Protein AF-A0AAW9F919-F1 (afdb_monomer_lite)

Organism: Aeromonas caviae (NCBI:txid648)

Sequence (153 aa):
GFQWVITTRNKELTTMLSLVLVQIREALAQVPYIIKIHNQDDYERALELMDELVDDYDTNKQLIELLATSIERWEDGVDEFADFNRALGGVEPGIAVLKTLMIQHRLGVADLPELGSKSNVSKLLNTAEGKKLTRQHIEALSKRFGVSPALFF

Radius of gyration: 25.18 Å; chains: 1; bounding box: 71×29×55 Å

Foldseek 3Di:
DPVVVVVVVVVVVVVVVVVVVVVVVVVCVVLVLLQADDDDVNLVVLVVVLVVLVVPCVVNVVSNVSSVVRNVVVLCPDPVNVVVVVVVVQDQQLLVVVVVVCVVVVHDLCRQCQQPDSVSSVCLNPPSDDDAQDPSSLVVVCVVVVHDSVSRD

Structure (mmCIF, N/CA/C/O backbone):
data_AF-A0AAW9F919-F1
#
_entry.id   AF-A0AAW9F919-F1
#
loop_
_atom_site.group_PDB
_atom_site.id
_atom_site.type_symbol
_atom_site.label_atom_id
_atom_site.label_alt_id
_atom_site.label_comp_id
_atom_site.label_asym_id
_atom_site.label_entity_id
_atom_site.label_seq_id
_atom_site.pdbx_PDB_ins_code
_atom_site.Cartn_x
_atom_site.Cartn_y
_atom_site.Cartn_z
_atom_site.occupancy
_atom_site.B_iso_or_equiv
_atom_site.auth_seq_id
_atom_site.auth_comp_id
_atom_site.auth_asym_id
_atom_site.auth_atom_id
_atom_site.pdbx_PDB_model_num
ATOM 1 N N . GLY A 1 1 ? -50.149 12.389 22.058 1.00 58.81 1 GLY A N 1
ATOM 2 C CA . GLY A 1 1 ? -49.717 11.226 21.261 1.00 58.81 1 GLY A CA 1
ATOM 3 C C . GLY A 1 1 ? -48.373 11.472 20.604 1.00 58.81 1 GLY A C 1
ATOM 4 O O . GLY A 1 1 ? -47.372 10.986 21.105 1.00 58.81 1 GLY A O 1
ATOM 5 N N . PHE A 1 2 ? -48.334 12.274 19.538 1.00 60.00 2 PHE A N 1
ATOM 6 C CA . PHE A 1 2 ? -47.150 12.441 18.679 1.00 60.00 2 PHE A CA 1
ATOM 7 C C . PHE A 1 2 ? -45.912 13.065 19.350 1.00 60.00 2 PHE A C 1
ATOM 9 O O . PHE A 1 2 ? -44.820 12.528 19.195 1.00 60.00 2 PHE A O 1
ATOM 16 N N . GLN A 1 3 ? -46.067 14.126 20.153 1.00 58.84 3 GLN A N 1
ATOM 17 C CA . GLN A 1 3 ? -44.930 14.783 20.822 1.00 58.84 3 GLN A CA 1
ATOM 18 C C . GLN A 1 3 ? -44.177 13.837 21.776 1.00 58.84 3 GLN A C 1
ATOM 20 O O . GLN A 1 3 ? -42.957 13.871 21.841 1.00 58.84 3 GLN A O 1
ATOM 25 N N . TRP A 1 4 ? -44.890 12.960 22.489 1.00 59.34 4 TRP A N 1
ATOM 26 C CA . TRP A 1 4 ? -44.294 12.052 23.477 1.00 59.34 4 TRP A CA 1
ATOM 27 C C . TRP A 1 4 ? -43.494 10.921 22.811 1.00 59.34 4 TRP A C 1
ATOM 29 O O . TRP A 1 4 ? -42.405 10.590 23.262 1.00 59.34 4 TRP A O 1
ATOM 39 N N . VAL A 1 5 ? -43.983 10.391 21.683 1.00 66.81 5 VAL A N 1
ATOM 40 C CA . VAL A 1 5 ? -43.289 9.352 20.898 1.00 66.81 5 VAL A CA 1
ATOM 41 C C . VAL A 1 5 ? -41.976 9.873 20.306 1.00 66.81 5 VAL A C 1
ATOM 43 O O . VAL A 1 5 ? -40.980 9.151 20.310 1.00 66.81 5 VAL A O 1
ATOM 46 N N . ILE A 1 6 ? -41.949 11.127 19.839 1.00 66.88 6 ILE A N 1
ATOM 47 C CA . ILE A 1 6 ? -40.727 11.765 19.323 1.00 66.88 6 ILE A CA 1
ATOM 48 C C . ILE A 1 6 ? -39.712 11.950 20.455 1.00 66.88 6 ILE A C 1
ATOM 50 O O . ILE A 1 6 ? -38.558 11.564 20.297 1.00 66.88 6 ILE A O 1
ATOM 54 N N . THR A 1 7 ? -40.133 12.468 21.613 1.00 66.25 7 THR A N 1
ATOM 55 C CA . THR A 1 7 ? -39.232 12.689 22.755 1.00 66.25 7 THR A CA 1
ATOM 56 C C . THR A 1 7 ? -38.635 11.382 23.287 1.00 66.25 7 THR A C 1
ATOM 58 O O . THR A 1 7 ? -37.440 11.334 23.572 1.00 66.25 7 THR A O 1
ATOM 61 N N . THR A 1 8 ? -39.427 10.308 23.376 1.00 67.69 8 THR A N 1
ATOM 62 C CA . THR A 1 8 ? -38.950 8.995 23.842 1.00 67.69 8 THR A CA 1
ATOM 63 C C . THR A 1 8 ? -37.982 8.354 22.849 1.00 67.69 8 THR A C 1
ATOM 65 O O . THR A 1 8 ? -36.893 7.958 23.257 1.00 67.69 8 THR A O 1
ATOM 68 N N . ARG A 1 9 ? -38.295 8.351 21.542 1.00 67.00 9 ARG A N 1
ATOM 69 C CA . ARG A 1 9 ? -37.356 7.863 20.511 1.00 67.00 9 ARG A CA 1
ATOM 70 C C . ARG A 1 9 ? -36.050 8.650 20.501 1.00 67.00 9 ARG A C 1
ATOM 72 O O . ARG A 1 9 ? -34.986 8.064 20.364 1.00 67.00 9 ARG A O 1
ATOM 79 N N . ASN A 1 10 ? -36.114 9.971 20.670 1.00 70.56 10 ASN A N 1
ATOM 80 C CA . ASN A 1 10 ? -34.916 10.808 20.674 1.00 70.56 10 ASN A CA 1
ATOM 81 C C . ASN A 1 10 ? -34.034 10.533 21.905 1.00 70.56 10 ASN A C 1
ATOM 83 O O . ASN A 1 10 ? -32.808 10.506 21.806 1.00 70.56 10 ASN A O 1
ATOM 87 N N . LYS A 1 11 ? -34.652 10.260 23.061 1.00 73.00 11 LYS A N 1
ATOM 88 C CA . LYS A 1 11 ? -33.942 9.839 24.272 1.00 73.00 11 LYS A CA 1
ATOM 89 C C . LYS A 1 11 ? -33.289 8.462 24.100 1.00 73.00 11 LYS A C 1
ATOM 91 O O . LYS A 1 11 ? -32.116 8.325 24.424 1.00 73.00 11 LYS A O 1
ATOM 96 N N . GLU A 1 12 ? -34.001 7.485 23.536 1.00 77.00 12 GLU A N 1
ATOM 97 C CA . GLU A 1 12 ? -33.462 6.143 23.256 1.00 77.00 12 GLU A CA 1
ATOM 98 C C . GLU A 1 12 ? -32.294 6.179 22.263 1.00 77.00 12 GLU A C 1
ATOM 100 O O . GLU A 1 12 ? -31.257 5.571 22.522 1.00 77.00 12 GLU A O 1
ATOM 105 N N . LEU A 1 13 ? -32.412 6.951 21.177 1.00 75.38 13 LEU A N 1
ATOM 106 C CA . LEU A 1 13 ? -31.327 7.158 20.210 1.00 75.38 13 LEU A CA 1
ATOM 107 C C . LEU A 1 13 ? -30.095 7.800 20.861 1.00 75.38 13 LEU A C 1
ATOM 109 O O . LEU A 1 13 ? -28.972 7.375 20.606 1.00 75.38 13 LEU A O 1
ATOM 113 N N . THR A 1 14 ? -30.299 8.786 21.739 1.00 78.94 14 THR A N 1
ATOM 114 C CA . THR A 1 14 ? -29.203 9.454 22.460 1.00 78.94 14 THR A CA 1
ATOM 115 C C . THR A 1 14 ? -28.506 8.493 23.428 1.00 78.94 14 THR A C 1
ATOM 117 O O . THR A 1 14 ? -27.278 8.472 23.505 1.00 78.94 14 THR A O 1
ATOM 120 N N . THR A 1 15 ? -29.267 7.657 24.142 1.00 85.62 15 THR A N 1
ATOM 121 C CA . THR A 1 15 ? -28.714 6.633 25.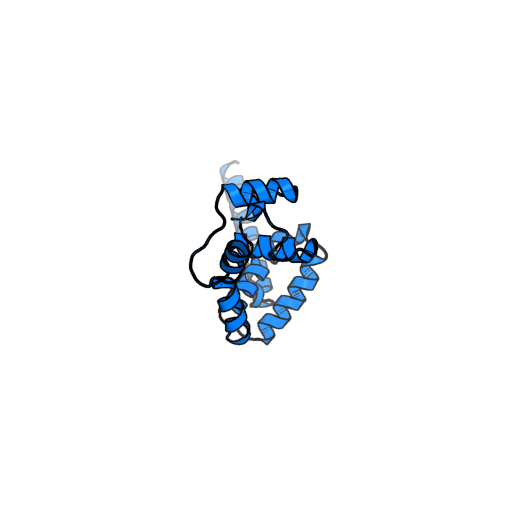039 1.00 85.62 15 THR A CA 1
ATOM 122 C C . THR A 1 15 ? -27.949 5.559 24.264 1.00 85.62 15 THR A C 1
ATOM 124 O O . THR A 1 15 ? -26.821 5.241 24.635 1.00 85.62 15 THR A O 1
ATOM 127 N N . MET A 1 16 ? -28.498 5.061 23.153 1.00 87.75 16 MET A N 1
ATOM 128 C CA . MET A 1 16 ? -27.815 4.104 22.277 1.00 87.75 16 MET A CA 1
ATOM 129 C C . MET A 1 16 ? -26.506 4.668 21.721 1.00 87.75 16 MET A C 1
ATOM 131 O O . MET A 1 16 ? -25.469 4.018 21.820 1.00 87.75 16 MET A O 1
ATOM 135 N N . LEU A 1 17 ? -26.526 5.900 21.203 1.00 89.00 17 LEU A N 1
ATOM 136 C CA . LEU A 1 17 ? -25.324 6.562 20.698 1.00 89.00 17 LEU A CA 1
ATOM 137 C C . LEU A 1 17 ? -24.265 6.714 21.800 1.00 89.00 17 LEU A C 1
ATOM 139 O O . LEU A 1 17 ? -23.089 6.456 21.559 1.00 89.00 17 LEU A O 1
ATOM 143 N N . SER A 1 18 ? -24.676 7.079 23.019 1.00 91.81 18 SER A N 1
ATOM 144 C CA . SER A 1 18 ? -23.750 7.203 24.149 1.00 91.81 18 SER A CA 1
ATOM 145 C C . SER A 1 18 ? -23.074 5.877 24.503 1.00 91.81 18 SER A C 1
ATOM 147 O O . SER A 1 18 ? -21.875 5.865 24.770 1.00 91.81 18 SER A O 1
ATOM 149 N N . LEU A 1 19 ? -23.808 4.762 24.440 1.00 92.94 19 LEU A N 1
ATOM 150 C CA . LEU A 1 19 ? -23.265 3.436 24.722 1.00 92.94 19 LEU A CA 1
ATOM 151 C C . LEU A 1 19 ? -22.241 3.020 23.661 1.00 92.94 19 LEU A C 1
ATOM 153 O O . LEU A 1 19 ? -21.144 2.591 24.007 1.00 92.94 19 LEU A O 1
ATOM 157 N N . VAL A 1 20 ? -22.570 3.210 22.381 1.00 93.31 20 VAL A N 1
ATOM 158 C CA . VAL A 1 20 ? -21.664 2.891 21.268 1.00 93.31 20 VAL A CA 1
ATOM 159 C C . VAL A 1 20 ? -20.380 3.720 21.351 1.00 93.31 20 VAL A C 1
ATOM 161 O O . VAL A 1 20 ? -19.290 3.182 21.181 1.00 93.31 20 VAL A O 1
ATOM 164 N N . LEU A 1 21 ? -20.474 5.013 21.678 1.00 92.75 21 LEU A N 1
ATOM 165 C CA . LEU A 1 21 ? -19.292 5.864 21.856 1.00 92.75 21 LEU A CA 1
ATOM 166 C C . LEU A 1 21 ? -18.384 5.380 22.993 1.00 92.75 21 LEU A C 1
ATOM 168 O O . LEU A 1 21 ? -17.161 5.452 22.870 1.00 92.75 21 LEU A O 1
ATOM 172 N N . VAL A 1 22 ? -18.963 4.885 24.092 1.00 94.06 22 VAL A N 1
ATOM 173 C CA . VAL A 1 22 ? -18.191 4.291 25.193 1.00 94.06 22 VAL A CA 1
ATOM 174 C C . VAL A 1 22 ? -17.484 3.023 24.720 1.00 94.06 22 VAL A C 1
ATOM 176 O O . VAL A 1 22 ? -16.279 2.915 24.920 1.00 94.06 22 VAL A O 1
ATOM 179 N N . GLN A 1 23 ? -18.193 2.126 24.029 1.00 94.06 23 GLN A N 1
ATOM 180 C CA . GLN A 1 23 ? -17.625 0.880 23.505 1.00 94.06 23 GLN A CA 1
ATOM 181 C C . GLN A 1 23 ? -16.479 1.136 22.525 1.00 94.06 23 GLN A C 1
ATOM 183 O O . GLN A 1 23 ? -15.414 0.545 22.665 1.00 94.06 23 GLN A O 1
ATOM 188 N N . ILE A 1 24 ? -16.661 2.058 21.574 1.00 92.00 24 ILE A N 1
ATOM 189 C CA . ILE A 1 24 ? -15.610 2.432 20.619 1.00 92.00 24 ILE A CA 1
ATOM 190 C C . ILE A 1 24 ? -14.396 2.990 21.363 1.00 92.00 24 ILE A C 1
ATOM 192 O O . ILE A 1 24 ? -13.271 2.580 21.096 1.00 92.00 24 ILE A O 1
ATOM 196 N N . ARG A 1 25 ? -14.601 3.901 22.321 1.00 92.62 25 ARG A N 1
ATOM 197 C CA . ARG A 1 25 ? -13.498 4.492 23.089 1.00 92.62 25 ARG A CA 1
ATOM 198 C C . ARG A 1 25 ? -12.734 3.444 23.897 1.00 92.62 25 ARG A C 1
ATOM 200 O O . ARG A 1 25 ? -11.511 3.497 23.934 1.00 92.62 25 ARG A O 1
ATOM 207 N N . GLU A 1 26 ? -13.436 2.525 24.552 1.00 94.62 26 GLU A N 1
ATOM 208 C CA . GLU A 1 26 ? -12.818 1.457 25.344 1.00 94.62 26 GLU A CA 1
ATOM 209 C C . GLU A 1 26 ? -12.092 0.435 24.467 1.00 94.62 26 GLU A C 1
ATOM 211 O O . GLU A 1 26 ? -11.006 -0.007 24.832 1.00 94.62 26 GLU A O 1
ATOM 216 N N . ALA A 1 27 ? -12.639 0.104 23.295 1.00 91.62 27 ALA A N 1
ATOM 217 C CA . ALA A 1 27 ? -11.967 -0.747 22.319 1.00 91.62 27 ALA A CA 1
ATOM 218 C C . ALA A 1 27 ? -10.681 -0.082 21.803 1.00 91.62 27 ALA A C 1
ATOM 220 O O . ALA A 1 27 ? -9.606 -0.668 21.884 1.00 91.62 27 ALA A O 1
ATOM 221 N N . LEU A 1 28 ? -10.756 1.179 21.366 1.00 90.38 28 LEU A N 1
ATOM 222 C CA . LEU A 1 28 ? -9.590 1.925 20.878 1.00 90.38 28 LEU A CA 1
ATOM 223 C C . LEU A 1 28 ? -8.520 2.133 21.957 1.00 90.38 28 LEU A C 1
ATOM 225 O O . LEU A 1 28 ? -7.336 2.175 21.640 1.00 90.38 28 LEU A O 1
ATOM 229 N N . ALA A 1 29 ? -8.910 2.240 23.229 1.00 91.62 29 ALA A N 1
ATOM 230 C CA . ALA A 1 29 ? -7.959 2.328 24.334 1.00 91.62 29 ALA A CA 1
ATOM 231 C C . ALA A 1 29 ? -7.160 1.028 24.545 1.00 91.62 29 ALA A C 1
ATOM 233 O O . ALA A 1 29 ? -6.048 1.090 25.066 1.00 91.62 29 ALA A O 1
ATOM 234 N N . GLN A 1 30 ? -7.702 -0.127 24.146 1.00 92.31 30 GLN A N 1
ATOM 235 C CA . GLN A 1 30 ? -7.008 -1.418 24.227 1.00 92.31 30 GLN A CA 1
ATOM 236 C C . GLN A 1 30 ? -6.047 -1.646 23.055 1.00 92.31 30 GLN A C 1
ATOM 238 O O . GLN A 1 30 ? -5.029 -2.312 23.224 1.00 92.31 30 GLN A O 1
ATOM 243 N N . VAL A 1 31 ? -6.334 -1.054 21.893 1.00 93.00 31 VAL A N 1
ATOM 244 C CA . VAL A 1 31 ? -5.511 -1.159 20.676 1.00 93.00 31 VAL A CA 1
ATOM 245 C C . VAL A 1 31 ? -5.116 0.223 20.135 1.00 93.00 31 VAL A C 1
ATOM 247 O O . VAL A 1 31 ? -5.453 0.574 19.007 1.00 93.00 31 VAL A O 1
ATOM 250 N N . PRO A 1 32 ? -4.391 1.053 20.911 1.00 92.56 32 PRO A N 1
ATOM 251 C CA . PRO A 1 32 ? -4.113 2.443 20.528 1.00 92.56 32 PRO A CA 1
ATOM 252 C C . PRO A 1 32 ? -3.317 2.568 19.215 1.00 92.56 32 PRO A C 1
ATOM 254 O O . PRO A 1 32 ? -3.452 3.565 18.500 1.00 92.56 32 PRO A O 1
ATOM 257 N N . TYR A 1 33 ? -2.541 1.536 18.869 1.00 94.56 33 TYR A N 1
ATOM 258 C CA . TYR A 1 33 ? -1.741 1.450 17.647 1.00 94.56 33 TYR A CA 1
ATOM 259 C C . TYR A 1 33 ? -2.579 1.397 16.360 1.00 94.56 33 TYR A C 1
ATOM 261 O O . TYR A 1 33 ? -2.073 1.780 15.309 1.00 94.56 33 TYR A O 1
ATOM 269 N N . ILE A 1 34 ? -3.875 1.053 16.431 1.00 93.38 34 ILE A N 1
ATOM 270 C CA . ILE A 1 34 ? -4.774 1.121 15.266 1.00 93.38 34 ILE A CA 1
ATOM 271 C C . ILE A 1 34 ? -4.955 2.559 14.759 1.00 93.38 34 ILE A C 1
ATOM 273 O O . ILE A 1 34 ? -5.188 2.779 13.575 1.00 93.38 34 ILE A O 1
ATOM 277 N N . ILE A 1 35 ? -4.825 3.548 15.652 1.00 91.38 35 ILE A N 1
ATOM 278 C CA . ILE A 1 35 ? -4.941 4.975 15.324 1.00 91.38 35 ILE A CA 1
ATOM 279 C C . ILE A 1 35 ? -3.572 5.589 15.047 1.00 91.38 35 ILE A C 1
ATOM 281 O O . ILE A 1 35 ? -3.446 6.483 14.203 1.00 91.38 35 ILE A O 1
ATOM 285 N N . LYS A 1 36 ? -2.561 5.189 15.826 1.00 94.88 36 LYS A N 1
ATOM 286 C CA . LYS A 1 36 ? -1.206 5.714 15.698 1.00 94.88 36 LYS A CA 1
ATOM 287 C C . LYS A 1 36 ? -0.179 4.809 16.366 1.00 94.88 36 LYS A C 1
ATOM 289 O O . LYS A 1 36 ? -0.253 4.560 17.567 1.00 94.88 36 LYS A O 1
ATOM 294 N N . ILE A 1 37 ? 0.838 4.449 15.599 1.00 97.69 37 ILE A N 1
ATOM 295 C CA . ILE A 1 37 ? 2.028 3.731 16.052 1.00 97.69 37 ILE A CA 1
ATOM 296 C C . ILE A 1 37 ? 3.055 4.750 16.568 1.00 97.69 37 ILE A C 1
ATOM 298 O O . ILE A 1 37 ? 3.306 5.767 15.913 1.00 97.69 37 ILE A O 1
ATOM 302 N N . HIS A 1 38 ? 3.608 4.526 17.764 1.00 94.38 38 HIS A N 1
ATOM 303 C CA . HIS A 1 38 ? 4.571 5.445 18.392 1.00 94.38 38 HIS A CA 1
ATOM 304 C C . HIS A 1 38 ? 5.976 4.860 18.550 1.00 94.38 38 HIS A C 1
ATOM 306 O O . HIS A 1 38 ? 6.917 5.610 18.810 1.00 94.38 38 HIS A O 1
ATOM 312 N N . ASN A 1 39 ? 6.108 3.540 18.474 1.00 95.31 39 ASN A N 1
ATOM 313 C CA . ASN A 1 39 ? 7.342 2.809 18.725 1.00 95.31 39 ASN A CA 1
ATOM 314 C C . ASN A 1 39 ? 7.301 1.446 18.015 1.00 95.31 39 ASN A C 1
ATOM 316 O O . ASN A 1 39 ? 6.283 1.069 17.436 1.00 95.31 39 ASN A O 1
ATOM 320 N N . GLN A 1 40 ? 8.411 0.713 18.098 1.00 96.12 40 GLN A N 1
ATOM 321 C CA . GLN A 1 40 ? 8.551 -0.597 17.470 1.00 96.12 40 GLN A CA 1
ATOM 322 C C . GLN A 1 40 ? 7.562 -1.638 18.020 1.00 96.12 40 GLN A C 1
ATOM 324 O O . GLN A 1 40 ? 6.952 -2.359 17.242 1.00 96.12 40 GLN A O 1
ATOM 329 N N . ASP A 1 41 ? 7.323 -1.671 19.332 1.00 97.00 41 ASP A N 1
ATOM 330 C CA . ASP A 1 41 ? 6.387 -2.629 19.940 1.00 97.00 41 ASP A CA 1
ATOM 331 C C . ASP A 1 41 ? 4.930 -2.382 19.499 1.00 97.00 41 ASP A C 1
ATOM 333 O O . ASP A 1 41 ? 4.119 -3.305 19.438 1.00 97.00 41 ASP A O 1
ATOM 337 N N . ASP A 1 42 ? 4.545 -1.124 19.254 1.00 97.56 42 ASP A N 1
ATOM 338 C CA . ASP A 1 42 ? 3.253 -0.778 18.645 1.00 97.56 42 ASP A CA 1
ATOM 339 C C . ASP A 1 42 ? 3.183 -1.280 17.196 1.00 97.56 42 ASP A C 1
ATOM 341 O O . ASP A 1 42 ? 2.133 -1.753 16.768 1.00 97.56 42 ASP A O 1
ATOM 345 N N . TYR A 1 43 ? 4.285 -1.164 16.451 1.00 97.56 43 TYR A N 1
ATOM 346 C CA . TYR A 1 43 ? 4.379 -1.588 15.056 1.00 97.56 43 TYR A CA 1
ATOM 347 C C . TYR A 1 43 ? 4.270 -3.110 14.918 1.00 97.56 43 TYR A C 1
ATOM 349 O O . TYR A 1 43 ? 3.465 -3.590 14.129 1.00 97.56 43 TYR A O 1
ATOM 357 N N . GLU A 1 44 ? 4.983 -3.873 15.746 1.00 97.69 44 GLU A N 1
ATOM 358 C CA . GLU A 1 44 ? 4.895 -5.339 15.761 1.00 97.69 44 GLU A CA 1
ATOM 359 C C . GLU A 1 44 ? 3.475 -5.816 16.093 1.00 97.69 44 GLU A C 1
ATOM 361 O O . GLU A 1 44 ? 2.909 -6.628 15.364 1.00 97.69 44 GLU A O 1
ATOM 366 N N . ARG A 1 45 ? 2.836 -5.226 17.113 1.00 97.75 45 ARG A N 1
ATOM 367 C CA . ARG A 1 45 ? 1.430 -5.519 17.444 1.00 97.75 45 ARG A CA 1
ATOM 368 C C . ARG A 1 45 ? 0.458 -5.125 16.331 1.00 97.75 45 ARG A C 1
ATOM 370 O O . ARG A 1 45 ? -0.568 -5.776 16.155 1.00 97.75 45 ARG A O 1
ATOM 377 N N . ALA A 1 46 ? 0.750 -4.059 15.586 1.00 97.62 46 ALA A N 1
ATOM 378 C CA . ALA A 1 46 ? -0.042 -3.675 14.424 1.00 97.62 46 ALA A CA 1
ATOM 379 C C . ALA A 1 46 ? 0.063 -4.715 13.296 1.00 97.62 46 ALA A C 1
ATOM 381 O O . ALA A 1 46 ? -0.948 -5.007 12.663 1.00 97.62 46 ALA A O 1
ATOM 382 N N . LEU A 1 47 ? 1.241 -5.301 13.069 1.00 97.62 47 LEU A N 1
ATOM 383 C CA . LEU A 1 47 ? 1.417 -6.381 12.094 1.00 97.62 47 LEU A CA 1
ATOM 384 C C . LEU A 1 47 ? 0.692 -7.662 12.527 1.00 97.62 47 LEU A C 1
ATOM 386 O O . LEU A 1 47 ? -0.032 -8.240 11.723 1.00 97.62 47 LEU A O 1
ATOM 390 N N . GLU A 1 48 ? 0.803 -8.051 13.799 1.00 97.44 48 GLU A N 1
ATOM 391 C CA . GLU A 1 48 ? 0.068 -9.201 14.351 1.00 97.44 48 GLU A CA 1
ATOM 392 C C . GLU A 1 48 ? -1.450 -9.032 14.191 1.00 97.44 48 GLU A C 1
ATOM 394 O O . GLU A 1 48 ? -2.140 -9.940 13.729 1.00 97.44 48 GLU A O 1
ATOM 399 N N . LEU A 1 49 ? -1.978 -7.843 14.502 1.00 96.50 49 LEU A N 1
ATOM 400 C CA . LEU A 1 49 ? -3.399 -7.555 14.312 1.00 96.50 49 LEU A CA 1
ATOM 401 C C . LEU A 1 49 ? -3.792 -7.563 12.829 1.00 96.50 49 LEU A C 1
ATOM 403 O O . LEU A 1 49 ? -4.890 -8.001 12.495 1.00 96.50 49 LEU A O 1
ATOM 407 N N . MET A 1 50 ? -2.934 -7.075 11.930 1.00 97.38 50 MET A N 1
ATOM 408 C CA . MET A 1 50 ? -3.203 -7.127 10.492 1.00 97.38 50 MET A CA 1
ATOM 409 C C . MET A 1 50 ? -3.371 -8.575 10.022 1.00 97.38 50 MET A C 1
ATOM 411 O O . MET A 1 50 ? -4.342 -8.857 9.320 1.00 97.38 50 MET A O 1
ATOM 415 N N . ASP A 1 51 ? -2.483 -9.474 10.453 1.00 96.94 51 ASP A N 1
ATOM 416 C CA . ASP A 1 51 ? -2.550 -10.905 10.138 1.00 96.94 51 ASP A CA 1
ATOM 417 C C . ASP A 1 51 ? -3.865 -11.539 10.628 1.00 96.94 51 ASP A C 1
ATOM 419 O O . ASP A 1 51 ? -4.490 -12.301 9.894 1.00 96.94 51 ASP A O 1
ATOM 423 N N . GLU A 1 52 ? -4.352 -11.171 11.817 1.00 95.88 52 GLU A N 1
ATOM 424 C CA . GLU A 1 52 ? -5.660 -11.635 12.306 1.00 95.88 52 GLU A CA 1
ATOM 425 C C . GLU A 1 52 ? -6.838 -11.062 11.499 1.00 95.88 52 GLU A C 1
ATOM 427 O O . GLU A 1 52 ? -7.828 -11.749 11.241 1.00 95.88 52 GLU A O 1
ATOM 432 N N . LEU A 1 53 ? -6.773 -9.787 11.101 1.00 95.56 53 LEU A N 1
ATOM 433 C CA . LEU A 1 53 ? -7.879 -9.132 10.401 1.00 95.56 53 LEU A CA 1
ATOM 434 C C . LEU A 1 53 ? -8.070 -9.675 8.981 1.00 95.56 53 LEU A C 1
ATOM 436 O O . LEU A 1 53 ? -9.213 -9.762 8.520 1.00 95.56 53 LEU A O 1
ATOM 440 N N . VAL A 1 54 ? -6.984 -10.026 8.285 1.00 95.06 54 VAL A N 1
ATOM 441 C CA . VAL A 1 54 ? -7.052 -10.511 6.896 1.00 95.06 54 VAL A CA 1
ATOM 442 C C . VAL A 1 54 ? -7.693 -11.893 6.765 1.00 95.06 54 VAL A C 1
ATOM 444 O O . VAL A 1 54 ? -8.205 -12.197 5.685 1.00 95.06 54 VAL A O 1
ATOM 447 N N . ASP A 1 55 ? -7.752 -12.684 7.844 1.00 96.50 55 ASP A N 1
ATOM 448 C CA . ASP A 1 55 ? -8.452 -13.978 7.868 1.00 96.50 55 ASP A CA 1
ATOM 449 C C . ASP A 1 55 ? -9.949 -13.839 7.522 1.00 96.50 55 ASP A C 1
ATOM 451 O O . ASP A 1 55 ? -10.524 -14.720 6.879 1.00 96.50 55 ASP A O 1
ATOM 455 N N . ASP A 1 56 ? -10.572 -12.711 7.886 1.00 95.69 56 ASP A N 1
ATOM 456 C CA . ASP A 1 56 ? -11.923 -12.321 7.457 1.00 95.69 56 ASP A CA 1
ATOM 457 C C . ASP A 1 56 ? -11.911 -10.923 6.819 1.00 95.69 56 ASP A C 1
ATOM 459 O O . ASP A 1 56 ? -12.461 -9.943 7.334 1.00 95.69 56 ASP A O 1
ATOM 463 N N . TYR A 1 57 ? -11.233 -10.836 5.672 1.00 91.38 57 TYR A N 1
ATOM 464 C CA . TYR A 1 57 ? -11.005 -9.592 4.937 1.00 91.38 57 TYR A CA 1
ATOM 465 C C . TYR A 1 57 ? -12.283 -8.774 4.680 1.00 91.38 57 TYR A C 1
ATOM 467 O O . TYR A 1 57 ? -12.294 -7.559 4.896 1.00 91.38 57 TYR A O 1
ATOM 475 N N . ASP A 1 58 ? -13.362 -9.416 4.221 1.00 94.62 58 ASP A N 1
ATOM 476 C CA . ASP A 1 58 ? -14.591 -8.714 3.830 1.00 94.62 58 ASP A CA 1
ATOM 477 C C . ASP A 1 58 ? -15.288 -8.073 5.038 1.00 94.62 58 ASP A C 1
ATOM 479 O O . ASP A 1 58 ? -15.754 -6.932 4.949 1.00 94.62 58 ASP A O 1
ATOM 483 N N . THR A 1 59 ? -15.316 -8.766 6.180 1.00 96.88 59 THR A N 1
ATOM 484 C CA . THR A 1 59 ? -15.874 -8.232 7.431 1.00 96.88 59 THR A CA 1
ATOM 485 C C . THR A 1 59 ? -14.991 -7.126 8.010 1.00 96.88 59 THR A C 1
ATOM 487 O O . THR A 1 59 ? -15.500 -6.120 8.512 1.00 96.88 59 THR A O 1
ATOM 490 N N . ASN A 1 60 ? -13.669 -7.277 7.911 1.00 95.88 60 ASN A N 1
ATOM 491 C CA . ASN A 1 60 ? -12.700 -6.424 8.599 1.00 95.88 60 ASN A CA 1
ATOM 492 C C . ASN A 1 60 ? -12.162 -5.261 7.762 1.00 95.88 60 ASN A C 1
ATOM 494 O O . ASN A 1 60 ? -11.353 -4.475 8.258 1.00 95.88 60 ASN A O 1
ATOM 498 N N . LYS A 1 61 ? -12.627 -5.100 6.521 1.00 95.50 61 LYS A N 1
ATOM 499 C CA . LYS A 1 61 ? -12.092 -4.139 5.547 1.00 95.50 61 LYS A CA 1
ATOM 500 C C . LYS A 1 61 ? -11.825 -2.736 6.107 1.00 95.50 61 LYS A C 1
ATOM 502 O O . LYS A 1 61 ? -10.765 -2.174 5.863 1.00 95.50 61 LYS A O 1
ATOM 507 N N . GLN A 1 62 ? -12.757 -2.174 6.879 1.00 94.62 62 GLN A N 1
ATOM 508 C CA . GLN A 1 62 ? -12.599 -0.825 7.445 1.00 94.62 62 GLN A CA 1
ATOM 509 C C . GLN A 1 62 ? -11.476 -0.741 8.489 1.00 94.62 62 GLN A C 1
ATOM 511 O O . GLN A 1 62 ? -10.774 0.266 8.559 1.00 94.62 62 GLN A O 1
ATOM 516 N N . LEU A 1 63 ? -11.303 -1.786 9.302 1.00 94.56 63 LEU A N 1
ATOM 517 C CA . LEU A 1 63 ? -10.222 -1.859 10.286 1.00 94.56 63 LEU A CA 1
ATOM 518 C C . LEU A 1 63 ? -8.878 -2.098 9.599 1.00 94.56 63 LEU A C 1
ATOM 520 O O . LEU A 1 63 ? -7.896 -1.472 9.983 1.00 94.56 63 LEU A O 1
ATOM 524 N N . ILE A 1 64 ? -8.859 -2.927 8.551 1.00 96.31 64 ILE A N 1
ATOM 525 C CA . ILE A 1 64 ? -7.681 -3.157 7.705 1.00 96.31 64 ILE A CA 1
ATOM 526 C C . ILE A 1 64 ? -7.216 -1.840 7.078 1.00 96.31 64 ILE A C 1
ATOM 528 O O . ILE A 1 64 ? -6.050 -1.487 7.204 1.00 96.31 64 ILE A O 1
ATOM 532 N N . GLU A 1 65 ? -8.118 -1.077 6.454 1.00 95.88 65 GLU A N 1
ATOM 533 C CA . GLU A 1 65 ? -7.788 0.223 5.848 1.00 95.88 65 GLU A CA 1
ATOM 534 C C . GLU A 1 65 ? -7.228 1.213 6.884 1.00 95.88 65 GLU A C 1
ATOM 536 O O . GLU A 1 65 ? -6.236 1.906 6.629 1.00 95.88 65 GLU A O 1
ATOM 541 N N . LEU A 1 66 ? -7.833 1.258 8.075 1.00 95.19 66 LEU A N 1
ATOM 542 C CA . LEU A 1 66 ? -7.386 2.120 9.168 1.00 95.19 66 LEU A CA 1
ATOM 543 C C . LEU A 1 66 ? -5.992 1.724 9.678 1.00 95.19 66 LEU A C 1
ATOM 545 O O . LEU A 1 66 ? -5.122 2.583 9.823 1.00 95.19 66 LEU A O 1
ATOM 549 N N . LEU A 1 67 ? -5.774 0.434 9.928 1.00 96.88 67 LEU A N 1
ATOM 550 C CA . LEU A 1 67 ? -4.511 -0.092 10.437 1.00 96.88 67 LEU A CA 1
ATOM 551 C C . LEU A 1 67 ? -3.389 0.040 9.400 1.00 96.88 67 LEU A C 1
ATOM 553 O O . LEU A 1 67 ? -2.295 0.473 9.752 1.00 96.88 67 LEU A O 1
ATOM 557 N N . ALA A 1 68 ? -3.680 -0.229 8.124 1.00 96.75 68 ALA A N 1
ATOM 558 C CA . ALA A 1 68 ? -2.742 -0.040 7.018 1.00 96.75 68 ALA A CA 1
ATOM 559 C C . ALA A 1 68 ? -2.268 1.416 6.928 1.00 96.75 68 ALA A C 1
ATOM 561 O O . ALA A 1 68 ? -1.073 1.665 6.818 1.00 96.75 68 ALA A O 1
ATOM 562 N N . THR A 1 69 ? -3.182 2.381 7.082 1.00 96.69 69 THR A N 1
ATOM 563 C CA . THR A 1 69 ? -2.832 3.813 7.110 1.00 96.69 69 THR A CA 1
ATOM 564 C C . THR A 1 69 ? -1.901 4.156 8.282 1.00 96.69 69 THR A C 1
ATOM 566 O O . THR A 1 69 ? -1.020 5.011 8.165 1.00 96.69 69 THR A O 1
ATOM 569 N N . SER A 1 70 ? -2.108 3.528 9.442 1.00 96.56 70 SER A N 1
ATOM 570 C CA . SER A 1 70 ? -1.266 3.735 10.626 1.00 96.56 70 SER A CA 1
ATOM 571 C C . SER A 1 70 ? 0.129 3.127 10.455 1.00 96.56 70 SER A C 1
ATOM 573 O O . SER A 1 70 ? 1.103 3.764 10.861 1.00 96.56 70 SER A O 1
ATOM 575 N N . ILE A 1 71 ? 0.217 1.945 9.834 1.00 97.38 71 ILE A N 1
ATOM 576 C CA . ILE A 1 71 ? 1.463 1.252 9.476 1.00 97.38 71 ILE A CA 1
ATOM 577 C C . ILE A 1 71 ? 2.267 2.068 8.461 1.00 97.38 71 ILE A C 1
ATOM 579 O O . ILE A 1 71 ? 3.401 2.434 8.754 1.00 97.38 71 ILE A O 1
ATOM 583 N N . GLU A 1 72 ? 1.654 2.449 7.339 1.00 95.38 72 GLU A N 1
ATOM 584 C CA . GLU A 1 72 ? 2.296 3.244 6.283 1.00 95.38 72 GLU A CA 1
ATOM 585 C C . GLU A 1 72 ? 2.893 4.538 6.851 1.00 95.38 72 GLU A C 1
ATOM 587 O O . GLU A 1 72 ? 4.059 4.853 6.632 1.00 95.38 72 GLU A O 1
ATOM 592 N N . ARG A 1 73 ? 2.134 5.258 7.691 1.00 95.56 73 ARG A N 1
ATOM 593 C CA . ARG A 1 73 ? 2.619 6.492 8.328 1.00 95.56 73 ARG A CA 1
ATOM 594 C C . ARG A 1 73 ? 3.844 6.269 9.219 1.00 95.56 73 ARG A C 1
ATOM 596 O O . ARG A 1 73 ? 4.653 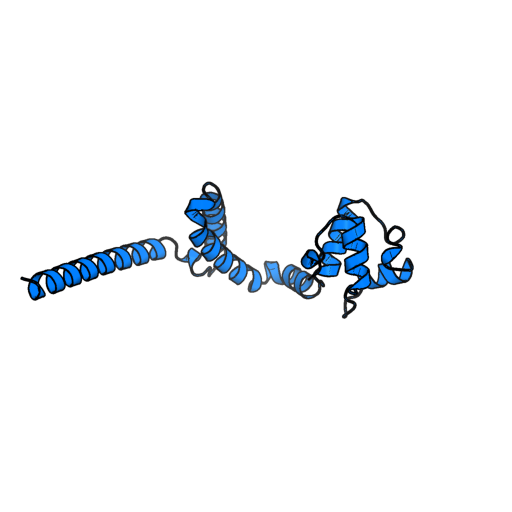7.184 9.368 1.00 95.56 73 ARG A O 1
ATOM 603 N N . TRP A 1 74 ? 3.929 5.121 9.886 1.00 96.38 74 TRP A N 1
ATOM 604 C CA . TRP A 1 74 ? 5.086 4.777 10.706 1.00 96.38 74 TRP A CA 1
ATOM 605 C C . TRP A 1 74 ? 6.296 4.474 9.824 1.00 96.38 74 TRP A C 1
ATOM 607 O O . TRP A 1 74 ? 7.331 5.115 10.004 1.00 96.38 74 TRP A O 1
ATOM 617 N N . GLU A 1 75 ? 6.138 3.583 8.842 1.00 95.44 75 GLU A N 1
ATOM 618 C CA . GLU A 1 75 ? 7.184 3.186 7.887 1.00 95.44 75 GLU A CA 1
ATOM 619 C C . GLU A 1 75 ? 7.725 4.378 7.082 1.00 95.44 75 GLU A C 1
ATOM 621 O O . GLU A 1 75 ? 8.926 4.471 6.838 1.00 95.44 75 GLU A O 1
ATOM 626 N N . ASP A 1 76 ? 6.882 5.354 6.743 1.00 92.88 76 ASP A N 1
ATOM 627 C CA . ASP A 1 76 ? 7.297 6.596 6.083 1.00 92.88 76 ASP A CA 1
ATOM 628 C C . ASP A 1 76 ? 8.255 7.450 6.933 1.00 92.88 76 ASP A C 1
ATOM 630 O O . ASP A 1 76 ? 9.058 8.221 6.396 1.00 92.88 76 ASP A O 1
ATOM 634 N N . GLY A 1 77 ? 8.147 7.359 8.262 1.00 89.69 77 GLY A N 1
ATOM 635 C CA . GLY A 1 77 ? 8.801 8.265 9.206 1.00 89.69 77 GLY A CA 1
ATOM 636 C C . GLY A 1 77 ? 10.040 7.712 9.907 1.00 89.69 77 GLY A C 1
ATOM 637 O O . GLY A 1 77 ? 10.764 8.496 10.525 1.00 89.69 77 GLY A O 1
ATOM 638 N N . VAL A 1 78 ? 10.283 6.401 9.856 1.00 92.88 78 VAL A N 1
ATOM 639 C CA . VAL A 1 78 ? 11.395 5.765 10.577 1.00 92.88 78 VAL A CA 1
ATOM 640 C C . VAL A 1 78 ? 12.633 5.551 9.706 1.00 92.88 78 VAL A C 1
ATOM 642 O O . VAL A 1 78 ? 12.554 5.198 8.530 1.00 92.88 78 VAL A O 1
ATOM 645 N N . ASP A 1 79 ? 13.810 5.722 10.315 1.00 89.44 79 ASP A N 1
ATOM 646 C CA . ASP A 1 79 ? 15.102 5.643 9.620 1.00 89.44 79 ASP A CA 1
ATOM 647 C C . ASP A 1 79 ? 15.362 4.271 8.976 1.00 89.44 79 ASP A C 1
ATOM 649 O O . ASP A 1 79 ? 16.017 4.200 7.937 1.00 89.44 79 ASP A O 1
ATOM 653 N N . GLU A 1 80 ? 14.822 3.192 9.555 1.00 89.75 80 GLU A N 1
ATOM 654 C CA . GLU A 1 80 ? 14.958 1.824 9.034 1.00 89.75 80 GLU A CA 1
ATOM 655 C C . GLU A 1 80 ? 14.457 1.697 7.586 1.00 89.75 80 GLU A C 1
ATOM 657 O O . GLU A 1 80 ? 15.074 1.013 6.769 1.00 89.75 80 GLU A O 1
ATOM 662 N N . PHE A 1 81 ? 13.393 2.422 7.239 1.00 87.75 81 PHE A N 1
ATOM 663 C CA . PHE A 1 81 ? 12.796 2.401 5.906 1.00 87.75 81 PHE A CA 1
ATOM 664 C C . PHE A 1 81 ? 13.254 3.576 5.034 1.00 87.75 81 PHE A C 1
ATOM 666 O O . PHE A 1 81 ? 12.916 3.633 3.855 1.00 87.75 81 PHE A O 1
ATOM 673 N N . ALA A 1 82 ? 14.079 4.498 5.543 1.00 86.44 82 ALA A N 1
ATOM 674 C CA . ALA A 1 82 ? 14.442 5.722 4.825 1.00 86.44 82 ALA A CA 1
ATOM 675 C C . ALA A 1 82 ? 15.138 5.459 3.478 1.00 86.44 82 ALA A C 1
ATOM 677 O O . ALA A 1 82 ? 14.886 6.164 2.496 1.00 86.44 82 ALA A O 1
ATOM 678 N N . ASP A 1 83 ? 16.006 4.448 3.403 1.00 80.19 83 ASP A N 1
ATOM 679 C CA . ASP A 1 83 ? 16.682 4.079 2.155 1.00 80.19 83 ASP A CA 1
ATOM 680 C C . ASP A 1 83 ? 15.715 3.451 1.144 1.00 80.19 83 ASP A C 1
ATOM 682 O O . ASP A 1 83 ? 15.783 3.760 -0.050 1.00 80.19 83 ASP A O 1
ATOM 686 N N . PHE A 1 84 ? 14.778 2.630 1.621 1.00 81.81 84 PHE A N 1
ATOM 687 C CA . PHE A 1 84 ? 13.714 2.050 0.805 1.00 81.81 84 PHE A CA 1
ATOM 688 C C . PHE A 1 84 ? 12.754 3.132 0.290 1.00 81.81 84 PHE A C 1
ATOM 690 O O . PHE A 1 84 ? 12.518 3.218 -0.915 1.00 81.81 84 PHE A O 1
ATOM 697 N N . ASN A 1 85 ? 12.305 4.037 1.159 1.00 83.38 85 ASN A N 1
ATOM 698 C CA . ASN A 1 85 ? 11.416 5.149 0.819 1.00 83.38 85 ASN A CA 1
ATOM 699 C C . ASN A 1 85 ? 12.082 6.108 -0.177 1.00 83.38 85 ASN A C 1
ATOM 701 O O . ASN A 1 85 ? 11.455 6.552 -1.141 1.00 83.38 85 ASN A O 1
ATOM 705 N N . ARG A 1 86 ? 13.387 6.377 -0.021 1.00 80.56 86 ARG A N 1
ATOM 706 C CA . ARG A 1 86 ? 14.164 7.161 -0.996 1.00 80.56 86 ARG A CA 1
ATOM 707 C C . ARG A 1 86 ? 14.263 6.450 -2.343 1.00 80.56 86 ARG A C 1
ATOM 709 O O . ARG A 1 86 ? 14.166 7.106 -3.381 1.00 80.56 86 ARG A O 1
ATOM 716 N N . ALA A 1 87 ? 14.456 5.132 -2.338 1.00 75.19 87 ALA A N 1
ATOM 717 C CA . ALA A 1 87 ? 14.466 4.342 -3.561 1.00 75.19 87 ALA A CA 1
ATOM 718 C C . ALA A 1 87 ? 13.100 4.392 -4.263 1.00 75.19 87 ALA A C 1
ATOM 720 O O . ALA A 1 87 ? 13.067 4.634 -5.466 1.00 75.19 87 ALA A O 1
ATOM 721 N N . LEU A 1 88 ? 11.990 4.253 -3.532 1.00 72.38 88 LEU A N 1
ATOM 722 C CA . LEU A 1 88 ? 10.635 4.358 -4.083 1.00 72.38 88 LEU A CA 1
ATOM 723 C C . LEU A 1 88 ? 10.318 5.757 -4.623 1.00 72.38 88 LEU A C 1
ATOM 725 O O . LEU A 1 88 ? 9.825 5.875 -5.741 1.00 72.38 88 LEU A O 1
ATOM 729 N N . GLY A 1 89 ? 10.661 6.822 -3.891 1.00 68.12 89 GLY A N 1
ATOM 730 C CA . GLY A 1 89 ? 10.413 8.204 -4.321 1.00 68.12 89 GLY A CA 1
ATOM 731 C C . GLY A 1 89 ? 11.148 8.604 -5.609 1.00 68.12 89 GLY A C 1
ATOM 732 O O . GLY A 1 89 ? 10.722 9.521 -6.309 1.00 68.12 89 GLY A O 1
ATOM 733 N N . GLY A 1 90 ? 12.240 7.909 -5.946 1.00 67.94 90 GLY A N 1
ATOM 734 C CA . GLY A 1 90 ? 12.976 8.086 -7.202 1.00 67.94 90 GLY A CA 1
ATOM 735 C C . GLY A 1 90 ? 12.491 7.206 -8.360 1.00 67.94 90 GLY A C 1
ATOM 736 O O . GLY A 1 90 ? 12.963 7.373 -9.487 1.00 67.94 90 GLY A O 1
ATOM 737 N N . VAL A 1 91 ? 11.581 6.258 -8.114 1.00 72.31 91 VAL A N 1
ATOM 738 C CA . VAL A 1 91 ? 11.111 5.311 -9.129 1.00 72.31 91 VAL A CA 1
ATOM 739 C C . VAL A 1 91 ? 9.867 5.858 -9.821 1.00 72.31 91 VAL A C 1
ATOM 741 O O . VAL A 1 91 ? 8.823 6.086 -9.223 1.00 72.31 91 VAL A O 1
ATOM 744 N N . GLU A 1 92 ? 9.967 6.034 -11.134 1.00 82.19 92 GLU A N 1
ATOM 745 C CA . GLU A 1 92 ? 8.820 6.363 -11.976 1.00 82.19 92 GLU A CA 1
ATOM 746 C C . GLU A 1 92 ? 7.896 5.128 -12.089 1.00 82.19 92 GLU A C 1
ATOM 748 O O . GLU A 1 92 ? 8.396 4.059 -12.459 1.00 82.19 92 GLU A O 1
ATOM 753 N N . PRO A 1 93 ? 6.585 5.227 -11.773 1.00 82.56 93 PRO A N 1
ATOM 754 C CA . P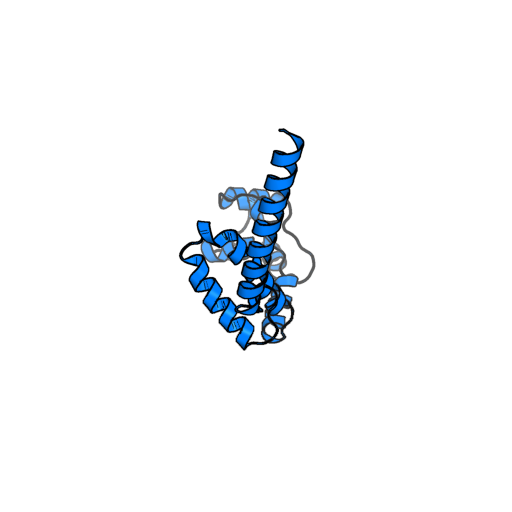RO A 1 93 ? 5.679 4.071 -11.729 1.00 82.56 93 PRO A CA 1
ATOM 755 C C . PRO A 1 93 ? 5.673 3.242 -13.017 1.00 82.56 93 PRO A C 1
ATOM 757 O O . PRO A 1 93 ? 5.771 2.013 -12.978 1.00 82.56 93 PRO A O 1
ATOM 760 N N . GLY A 1 94 ? 5.668 3.902 -14.177 1.00 88.38 94 GLY A N 1
ATOM 761 C CA . GLY A 1 94 ? 5.756 3.236 -15.471 1.00 88.38 94 GLY A CA 1
ATOM 762 C C . GLY A 1 94 ? 7.057 2.447 -15.655 1.00 88.38 94 GLY A C 1
ATOM 763 O O . GLY A 1 94 ? 7.038 1.326 -16.172 1.00 88.38 94 GLY A O 1
ATOM 764 N N . ILE A 1 95 ? 8.190 2.978 -15.193 1.00 88.38 95 ILE A N 1
ATOM 765 C CA . ILE A 1 95 ? 9.475 2.265 -15.174 1.00 88.38 95 ILE A CA 1
ATOM 766 C C . ILE A 1 95 ? 9.455 1.084 -14.197 1.00 88.38 95 ILE A C 1
ATOM 768 O O . ILE A 1 95 ? 10.031 0.041 -14.520 1.00 88.38 95 ILE A O 1
ATOM 772 N N . ALA A 1 96 ? 8.790 1.199 -13.044 1.00 87.69 96 ALA A N 1
ATOM 773 C CA . ALA A 1 96 ? 8.618 0.080 -12.114 1.00 87.69 96 ALA A CA 1
ATOM 774 C C . ALA A 1 96 ? 7.869 -1.078 -12.785 1.00 87.69 96 ALA A C 1
ATOM 776 O O . ALA A 1 96 ? 8.364 -2.206 -12.810 1.00 87.69 96 ALA A O 1
ATOM 777 N N . VAL A 1 97 ? 6.730 -0.782 -13.419 1.00 91.50 97 VAL A N 1
ATOM 778 C CA . VAL A 1 97 ? 5.944 -1.776 -14.162 1.00 91.50 97 VAL A CA 1
ATOM 779 C C . VAL A 1 97 ? 6.753 -2.390 -15.297 1.00 91.50 97 VAL A C 1
ATOM 781 O O . VAL A 1 97 ? 6.763 -3.612 -15.450 1.00 91.50 97 VAL A O 1
ATOM 784 N N . LEU A 1 98 ? 7.499 -1.582 -16.055 1.00 91.62 98 LEU A N 1
ATOM 785 C CA . LEU A 1 98 ? 8.382 -2.093 -17.101 1.00 91.62 98 LEU A CA 1
ATOM 786 C C . LEU A 1 98 ? 9.426 -3.075 -16.545 1.00 91.62 98 LEU A C 1
ATOM 788 O O . LEU A 1 98 ? 9.601 -4.153 -17.113 1.00 91.62 98 LEU A O 1
ATOM 792 N N . LYS A 1 99 ? 10.101 -2.740 -15.437 1.00 90.31 99 LYS A N 1
ATOM 793 C CA . LYS A 1 99 ? 11.082 -3.634 -14.795 1.00 90.31 99 LYS A CA 1
ATOM 794 C C . LYS A 1 99 ? 10.435 -4.945 -14.347 1.00 90.31 99 LYS A C 1
ATOM 796 O O . LYS A 1 99 ? 11.003 -6.008 -14.592 1.00 90.31 99 LYS A O 1
ATOM 801 N N . THR A 1 100 ? 9.237 -4.886 -13.772 1.00 91.88 100 THR A N 1
ATOM 802 C CA . THR A 1 100 ? 8.474 -6.076 -13.370 1.00 91.88 100 THR A CA 1
ATOM 803 C C . THR A 1 100 ? 8.144 -6.968 -14.566 1.00 91.88 100 THR A C 1
ATOM 805 O O . THR A 1 100 ? 8.429 -8.164 -14.529 1.00 91.88 100 THR A O 1
ATOM 808 N N . LEU A 1 101 ? 7.638 -6.395 -15.664 1.00 93.31 101 LEU A N 1
ATOM 809 C CA . LEU A 1 101 ? 7.352 -7.137 -16.897 1.00 93.31 101 LEU A CA 1
ATOM 810 C C . LEU A 1 101 ? 8.623 -7.765 -17.486 1.00 93.31 101 LEU A C 1
ATOM 812 O O . LEU A 1 101 ? 8.611 -8.922 -17.904 1.00 93.31 101 LEU A O 1
ATOM 816 N N . MET A 1 102 ? 9.746 -7.042 -17.473 1.00 93.69 102 MET A N 1
ATOM 817 C CA . MET A 1 102 ? 11.032 -7.584 -17.915 1.00 93.69 102 MET A CA 1
ATOM 818 C C . MET A 1 102 ? 11.466 -8.791 -17.079 1.00 93.69 102 MET A C 1
ATOM 820 O O . MET A 1 102 ? 11.892 -9.793 -17.648 1.00 93.69 102 MET A O 1
ATOM 824 N N . ILE A 1 103 ? 11.328 -8.732 -15.752 1.00 93.69 103 ILE A N 1
ATOM 825 C CA . ILE A 1 103 ? 11.670 -9.844 -14.852 1.00 93.69 103 ILE A CA 1
ATOM 826 C C . ILE A 1 103 ? 10.756 -11.047 -15.112 1.00 93.69 103 ILE A C 1
ATOM 828 O O . ILE A 1 103 ? 11.247 -12.156 -15.329 1.00 93.69 103 ILE A O 1
ATOM 832 N N . GLN A 1 104 ? 9.439 -10.828 -15.151 1.00 93.00 104 GLN A N 1
ATOM 833 C CA . GLN A 1 104 ? 8.441 -11.885 -15.348 1.00 93.00 104 GLN A CA 1
ATOM 834 C C . GLN A 1 104 ? 8.618 -12.615 -16.684 1.00 93.00 104 GLN A C 1
ATOM 836 O O . GLN A 1 104 ? 8.524 -13.840 -16.744 1.00 93.00 104 GLN A O 1
ATOM 841 N N . HIS A 1 105 ? 8.935 -11.876 -17.748 1.00 94.25 105 HIS A N 1
ATOM 842 C CA . HIS A 1 105 ? 9.126 -12.425 -19.090 1.00 94.25 105 HIS A CA 1
ATOM 843 C C . HIS A 1 105 ? 10.593 -12.739 -19.430 1.00 94.25 105 HIS A C 1
ATOM 845 O O . HIS A 1 105 ? 10.878 -13.140 -20.558 1.00 94.25 105 HIS A O 1
ATOM 851 N N . ARG A 1 106 ? 11.520 -12.586 -18.471 1.00 94.38 106 ARG A N 1
ATOM 852 C CA . ARG A 1 106 ? 12.973 -12.798 -18.632 1.00 94.38 106 ARG A CA 1
ATOM 853 C C . ARG A 1 106 ? 13.577 -12.022 -19.812 1.00 94.38 106 ARG A C 1
ATOM 855 O O . ARG A 1 106 ? 14.391 -12.554 -20.563 1.00 94.38 106 ARG A O 1
ATOM 862 N N . LEU A 1 107 ? 13.166 -10.768 -19.975 1.00 95.19 107 LEU A N 1
ATOM 863 C CA . LEU A 1 107 ? 13.588 -9.888 -21.063 1.00 95.19 107 LEU A CA 1
ATOM 864 C C . LEU A 1 107 ? 14.800 -9.047 -20.660 1.00 95.19 107 LEU A C 1
ATOM 866 O O . LEU A 1 107 ? 14.841 -8.452 -19.581 1.00 95.19 107 LEU A O 1
ATOM 870 N N . GLY A 1 108 ? 15.768 -8.938 -21.563 1.00 91.00 108 GLY A N 1
ATOM 871 C CA . GLY A 1 108 ? 16.858 -7.980 -21.481 1.00 91.00 108 GLY A CA 1
ATOM 872 C C . GLY A 1 108 ? 16.551 -6.674 -22.220 1.00 91.00 108 GLY A C 1
ATOM 873 O O . GLY A 1 108 ? 15.568 -6.527 -22.942 1.00 91.00 108 GLY A O 1
ATOM 874 N N . VAL A 1 109 ? 17.464 -5.707 -22.104 1.00 89.81 109 VAL A N 1
ATOM 875 C CA . VAL A 1 109 ? 17.373 -4.392 -22.777 1.00 89.81 109 VAL A CA 1
ATOM 876 C C . VAL A 1 109 ? 17.326 -4.451 -24.312 1.00 89.81 109 VAL A C 1
ATOM 878 O O . VAL A 1 109 ? 17.024 -3.447 -24.950 1.00 89.81 109 VAL A O 1
ATOM 881 N N . ALA A 1 110 ? 17.689 -5.585 -24.915 1.00 91.81 110 ALA A N 1
ATOM 882 C CA . ALA A 1 110 ? 17.642 -5.788 -26.362 1.00 91.81 110 ALA A CA 1
ATOM 883 C C . ALA A 1 110 ? 16.283 -6.324 -26.841 1.00 91.81 110 ALA A C 1
ATOM 885 O O . ALA A 1 110 ? 15.987 -6.242 -28.029 1.00 91.81 110 ALA A O 1
ATOM 886 N N . ASP A 1 111 ? 15.453 -6.823 -25.924 1.00 93.88 111 ASP A N 1
ATOM 887 C CA . ASP A 1 111 ? 14.219 -7.542 -26.242 1.00 93.88 111 ASP A CA 1
ATOM 888 C C . ASP A 1 111 ? 12.984 -6.630 -26.238 1.00 93.88 111 ASP A C 1
ATOM 890 O O . ASP A 1 111 ? 11.859 -7.124 -26.266 1.00 93.88 111 ASP A O 1
ATOM 894 N N . LEU A 1 112 ? 13.182 -5.307 -26.197 1.00 93.19 112 LEU A N 1
ATOM 895 C CA . LEU A 1 112 ? 12.145 -4.266 -26.124 1.00 93.19 112 LEU A CA 1
ATOM 896 C C . LEU A 1 112 ? 12.243 -3.285 -27.314 1.00 93.19 112 LEU A C 1
ATOM 898 O O . LEU A 1 112 ? 12.500 -2.093 -27.111 1.00 93.19 112 LEU A O 1
ATOM 902 N N . PRO A 1 113 ? 12.078 -3.755 -28.567 1.00 92.88 113 PRO A N 1
ATOM 903 C CA . PRO A 1 113 ? 12.190 -2.910 -29.759 1.00 92.88 113 PRO A CA 1
ATOM 904 C C . PRO A 1 113 ? 11.167 -1.763 -29.796 1.00 92.88 113 PRO A C 1
ATOM 906 O O . PRO A 1 113 ? 11.441 -0.715 -30.377 1.00 92.88 113 PRO A O 1
ATOM 909 N N . GLU A 1 114 ? 10.015 -1.923 -29.144 1.00 93.19 114 GLU A N 1
ATOM 910 C CA . GLU A 1 114 ? 8.976 -0.898 -29.001 1.00 93.19 114 GLU A CA 1
ATOM 911 C C . GLU A 1 114 ? 9.429 0.342 -28.212 1.00 93.19 114 GLU A C 1
ATOM 913 O O . GLU A 1 114 ? 8.805 1.396 -28.310 1.00 93.19 114 GLU A O 1
ATOM 918 N N . LEU A 1 115 ? 10.531 0.234 -27.465 1.00 90.75 115 LEU A N 1
ATOM 919 C CA . LEU A 1 115 ? 11.160 1.335 -26.729 1.00 90.75 115 LEU A CA 1
ATOM 920 C C . LEU A 1 115 ? 12.375 1.925 -27.474 1.00 90.75 115 LEU A C 1
ATOM 922 O O . LEU A 1 115 ? 13.055 2.828 -26.973 1.00 90.75 115 LEU A O 1
ATOM 926 N N . GLY A 1 116 ? 12.659 1.428 -28.681 1.00 88.81 116 GLY A N 1
ATOM 927 C CA . GLY A 1 116 ? 13.749 1.874 -29.541 1.00 88.81 116 GLY A CA 1
ATOM 928 C C . GLY A 1 116 ? 15.054 1.099 -29.337 1.00 88.81 116 GLY A C 1
ATOM 929 O O . GLY A 1 116 ? 15.071 -0.115 -29.164 1.00 88.81 116 GLY A O 1
ATOM 930 N N . SER A 1 117 ? 16.190 1.798 -29.436 1.00 89.06 117 SER A N 1
ATOM 931 C CA . SER A 1 117 ? 17.513 1.160 -29.393 1.00 89.06 117 SER A CA 1
ATOM 932 C C . SER A 1 117 ? 17.877 0.652 -27.993 1.00 89.06 117 SER A C 1
ATOM 934 O O . SER A 1 117 ? 17.507 1.260 -26.990 1.00 89.06 117 SER A O 1
ATOM 936 N N . LYS A 1 118 ? 18.727 -0.383 -27.907 1.00 87.44 118 LYS A N 1
ATOM 937 C CA . LYS A 1 118 ? 19.272 -0.912 -26.636 1.00 87.44 118 LYS A CA 1
ATOM 938 C C . LYS A 1 118 ? 19.831 0.185 -25.713 1.00 87.44 118 LYS A C 1
ATOM 940 O O . LYS A 1 118 ? 19.676 0.119 -24.496 1.00 87.44 118 LYS A O 1
ATOM 945 N N . SER A 1 119 ? 20.481 1.204 -26.286 1.00 85.50 119 SER A N 1
ATOM 946 C CA . SER A 1 119 ? 21.001 2.350 -25.526 1.00 85.50 119 SER A CA 1
ATOM 947 C C . SER A 1 119 ? 19.876 3.211 -24.946 1.00 85.50 119 SER A C 1
ATOM 949 O O . SER A 1 119 ? 19.971 3.637 -23.798 1.00 85.50 119 SER A O 1
ATOM 951 N N . ASN A 1 120 ? 18.796 3.434 -25.701 1.00 85.94 120 ASN A N 1
ATOM 952 C CA . ASN A 1 120 ? 17.631 4.178 -25.225 1.00 85.94 120 ASN A CA 1
ATOM 953 C C . ASN A 1 120 ? 16.910 3.434 -24.100 1.00 85.94 120 ASN A C 1
ATOM 955 O O . ASN A 1 120 ? 16.599 4.056 -23.088 1.00 85.94 120 ASN A O 1
ATOM 959 N N . VAL A 1 121 ? 16.723 2.119 -24.239 1.00 88.81 121 VAL A N 1
ATOM 960 C CA . VAL A 1 121 ? 16.105 1.279 -23.200 1.00 88.81 121 VAL A CA 1
ATOM 961 C C . VAL A 1 121 ? 16.943 1.285 -21.924 1.00 88.81 121 VAL A C 1
ATOM 963 O O . VAL A 1 121 ? 16.423 1.543 -20.844 1.00 88.81 121 VAL A O 1
ATOM 966 N N . SER A 1 122 ? 18.263 1.103 -22.041 1.00 86.56 122 SER A N 1
ATOM 967 C CA . SER A 1 122 ? 19.165 1.181 -20.886 1.00 86.56 122 SER A CA 1
ATOM 968 C C . SER A 1 122 ? 19.108 2.549 -20.196 1.00 86.56 122 SER A C 1
ATOM 970 O O . SER A 1 122 ? 19.061 2.618 -18.970 1.00 86.56 122 SER A O 1
ATOM 972 N N . LYS A 1 123 ? 19.045 3.647 -20.962 1.00 85.31 123 LYS A N 1
ATOM 973 C CA . LYS A 1 123 ? 18.876 4.990 -20.389 1.00 85.31 123 LYS A CA 1
ATOM 974 C C . LYS A 1 123 ? 17.534 5.122 -19.671 1.00 85.31 123 LYS A C 1
ATOM 976 O O . LYS A 1 123 ? 17.524 5.626 -18.561 1.00 85.31 123 LYS A O 1
ATOM 981 N N . LEU A 1 124 ? 16.431 4.659 -20.257 1.00 85.62 124 LEU A N 1
ATOM 982 C CA . LEU A 1 124 ? 15.102 4.671 -19.627 1.00 85.62 124 LEU A CA 1
ATOM 983 C C . LEU A 1 124 ? 15.087 3.933 -18.277 1.00 85.62 124 LEU A C 1
ATOM 985 O O . LEU A 1 124 ? 14.525 4.444 -17.319 1.00 85.62 124 LEU A O 1
ATOM 989 N N . LEU A 1 125 ? 15.747 2.776 -18.179 1.00 84.50 125 LEU A N 1
ATOM 990 C CA . LEU A 1 125 ?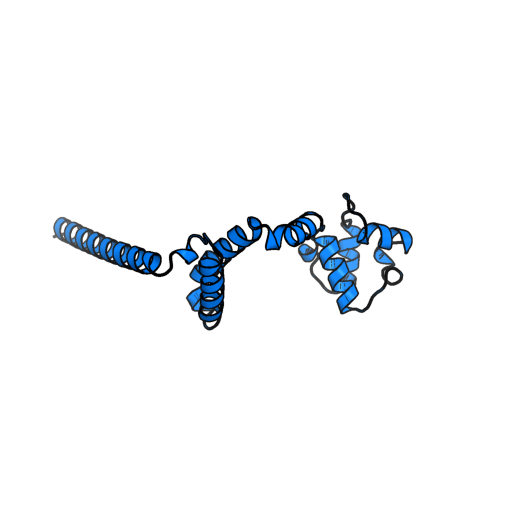 15.742 1.946 -16.965 1.00 84.50 125 LEU A CA 1
ATOM 991 C C . LEU A 1 125 ? 16.655 2.449 -15.835 1.00 84.50 125 LEU A C 1
ATOM 993 O O . LEU A 1 125 ? 16.406 2.128 -14.669 1.00 84.50 125 LEU A O 1
ATOM 997 N N . ASN A 1 126 ? 17.723 3.174 -16.185 1.00 78.00 126 ASN A N 1
ATOM 998 C CA . ASN A 1 126 ? 18.805 3.559 -15.267 1.00 78.00 126 ASN A CA 1
ATOM 999 C C . ASN A 1 126 ? 18.858 5.063 -14.964 1.00 78.00 126 ASN A C 1
ATOM 1001 O O . ASN A 1 126 ? 19.773 5.521 -14.285 1.00 78.00 126 ASN A O 1
ATOM 1005 N N . THR A 1 127 ? 17.940 5.855 -15.509 1.00 64.31 127 THR A N 1
ATOM 1006 C CA . THR A 1 127 ? 17.964 7.306 -15.317 1.00 64.31 127 THR A CA 1
ATOM 1007 C C . THR A 1 127 ? 17.360 7.673 -13.960 1.00 64.31 127 THR A C 1
ATOM 1009 O O . THR A 1 127 ? 16.224 7.312 -13.676 1.00 64.31 127 THR A O 1
ATOM 1012 N N . ALA A 1 128 ? 18.117 8.432 -13.162 1.00 54.28 128 ALA A N 1
ATOM 1013 C CA . ALA A 1 128 ? 17.679 9.033 -11.899 1.00 54.28 128 ALA A CA 1
ATOM 1014 C C . ALA A 1 128 ? 16.808 10.298 -12.091 1.00 54.28 128 ALA A C 1
ATOM 1016 O O . ALA A 1 128 ? 16.194 10.772 -11.144 1.00 54.28 128 ALA A O 1
ATOM 1017 N N . GLU A 1 129 ? 16.734 10.844 -13.314 1.00 53.97 129 GLU A N 1
ATOM 1018 C CA . GLU A 1 129 ? 16.047 12.105 -13.629 1.00 53.97 129 GLU A CA 1
ATOM 1019 C C . GLU A 1 129 ? 15.088 11.996 -14.838 1.00 53.97 129 GLU A C 1
ATOM 1021 O O . GLU A 1 129 ? 15.491 11.959 -16.001 1.00 53.97 129 GLU A O 1
ATOM 1026 N N . GLY A 1 130 ? 13.780 12.010 -14.571 1.00 53.47 130 GLY A N 1
ATOM 1027 C CA . GLY A 1 130 ? 12.770 12.637 -15.439 1.00 53.47 130 GLY A CA 1
ATOM 1028 C C . GLY A 1 130 ? 12.366 11.963 -16.760 1.00 53.47 130 GLY A C 1
ATOM 1029 O O . GLY A 1 130 ? 11.441 12.453 -17.412 1.00 53.47 130 GLY A O 1
ATOM 1030 N N . LYS A 1 131 ? 12.980 10.853 -17.189 1.00 67.38 131 LYS A N 1
ATOM 1031 C CA . LYS A 1 131 ? 12.527 10.140 -18.400 1.00 67.38 131 LYS A CA 1
ATOM 1032 C C . LYS A 1 131 ? 11.373 9.189 -18.100 1.00 67.38 131 LYS A C 1
ATOM 1034 O O . LYS A 1 131 ? 11.585 8.048 -17.714 1.00 67.38 131 LYS A O 1
ATOM 1039 N N . LYS A 1 132 ? 10.159 9.671 -18.355 1.00 79.62 132 LYS A N 1
ATOM 1040 C CA . LYS A 1 132 ? 8.927 8.878 -18.293 1.00 79.62 132 LYS A CA 1
ATOM 1041 C C . LYS A 1 132 ? 8.721 8.060 -19.562 1.00 79.62 132 LYS A C 1
ATOM 1043 O O . LYS A 1 132 ? 9.179 8.442 -20.648 1.00 79.62 132 LYS A O 1
ATOM 1048 N N . LEU A 1 133 ? 7.987 6.958 -19.444 1.00 88.50 133 LEU A N 1
ATOM 1049 C CA . LEU A 1 133 ? 7.453 6.284 -20.621 1.00 88.50 133 LEU A CA 1
ATOM 1050 C C . LEU A 1 133 ? 6.512 7.238 -21.362 1.00 88.50 133 LEU A C 1
ATOM 1052 O O . LEU A 1 133 ? 5.662 7.901 -20.771 1.00 88.50 133 LEU A O 1
ATOM 1056 N N . THR A 1 134 ? 6.682 7.337 -22.679 1.00 90.88 134 THR A N 1
ATOM 1057 C CA . THR A 1 134 ? 5.750 8.104 -23.503 1.00 90.88 134 THR A CA 1
ATOM 1058 C C . THR A 1 134 ? 4.449 7.323 -23.646 1.00 90.88 134 THR A C 1
ATOM 1060 O O . THR A 1 134 ? 4.427 6.098 -23.518 1.00 90.88 134 THR A O 1
ATOM 1063 N N . ARG A 1 135 ? 3.363 8.008 -24.010 1.00 92.38 135 ARG A N 1
ATOM 1064 C CA . ARG A 1 135 ? 2.091 7.344 -24.320 1.00 92.38 135 ARG A CA 1
ATOM 1065 C C . ARG A 1 135 ? 2.244 6.241 -25.377 1.00 92.38 135 ARG A C 1
ATOM 1067 O O . ARG A 1 135 ? 1.658 5.179 -25.226 1.00 92.38 135 ARG A O 1
ATOM 1074 N N . GLN A 1 136 ? 3.075 6.463 -26.398 1.00 93.75 136 GLN A N 1
ATOM 1075 C CA . GLN A 1 136 ? 3.348 5.458 -27.430 1.00 93.75 136 GLN A CA 1
ATOM 1076 C C . GLN A 1 136 ? 4.061 4.225 -26.861 1.00 93.75 136 GLN A C 1
ATOM 1078 O O . GLN A 1 136 ? 3.709 3.104 -27.220 1.00 93.75 136 GLN A O 1
ATOM 1083 N N . HIS A 1 137 ? 5.022 4.414 -25.947 1.00 93.62 137 HIS A N 1
ATOM 1084 C CA . HIS A 1 137 ? 5.660 3.296 -25.248 1.00 93.62 137 HIS A CA 1
ATOM 1085 C C . HIS A 1 137 ? 4.631 2.499 -24.444 1.00 93.62 137 HIS A C 1
ATOM 1087 O O . HIS A 1 137 ? 4.575 1.279 -24.562 1.00 93.62 137 HIS A O 1
ATOM 1093 N N . ILE A 1 138 ? 3.793 3.189 -23.664 1.00 94.75 138 ILE A N 1
ATOM 1094 C CA . ILE A 1 138 ? 2.767 2.565 -22.822 1.00 94.75 138 ILE A CA 1
ATOM 1095 C C . ILE A 1 138 ? 1.777 1.772 -23.678 1.00 94.75 138 ILE A C 1
ATOM 1097 O O . ILE A 1 138 ? 1.495 0.619 -23.366 1.00 94.75 138 ILE A O 1
ATOM 1101 N N . GLU A 1 139 ? 1.278 2.343 -24.776 1.00 96.19 139 GLU A N 1
ATOM 1102 C CA . GLU A 1 139 ? 0.354 1.661 -25.691 1.00 96.19 139 GLU A CA 1
ATOM 1103 C C . GLU A 1 139 ? 0.990 0.406 -26.311 1.00 96.19 139 GLU A C 1
ATOM 1105 O O . GLU A 1 1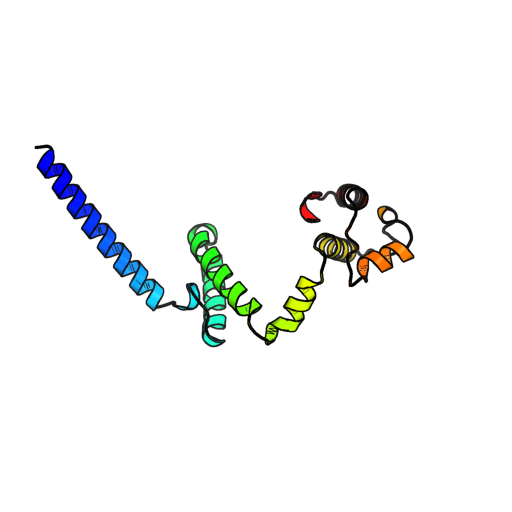39 ? 0.352 -0.649 -26.372 1.00 96.19 139 GLU A O 1
ATOM 1110 N N . ALA A 1 140 ? 2.259 0.483 -26.723 1.00 96.06 140 ALA A N 1
ATOM 1111 C CA . ALA A 1 140 ? 2.968 -0.651 -27.305 1.00 96.06 140 ALA A CA 1
ATOM 1112 C C . ALA A 1 140 ? 3.238 -1.768 -26.283 1.00 96.06 140 ALA A C 1
ATOM 1114 O O . ALA A 1 140 ? 2.977 -2.937 -26.576 1.00 96.06 140 ALA A O 1
ATOM 1115 N N . LEU A 1 141 ? 3.693 -1.416 -25.076 1.00 95.69 141 LEU A N 1
ATOM 1116 C CA . LEU A 1 141 ? 3.907 -2.363 -23.977 1.00 95.69 141 LEU A CA 1
ATOM 1117 C C . LEU A 1 141 ? 2.581 -3.011 -23.553 1.00 95.69 141 LEU A C 1
ATOM 1119 O O . LEU A 1 141 ? 2.490 -4.233 -23.471 1.00 95.69 141 LEU A O 1
ATOM 1123 N N . SER A 1 142 ? 1.526 -2.214 -23.378 1.00 96.69 142 SER A N 1
ATOM 1124 C CA . SER A 1 142 ? 0.182 -2.698 -23.031 1.00 96.69 142 SER A CA 1
ATOM 1125 C C . SER A 1 142 ? -0.321 -3.721 -24.046 1.00 96.69 142 SER A C 1
ATOM 1127 O O . SER A 1 142 ? -0.784 -4.799 -23.676 1.00 96.69 142 SER A O 1
ATOM 1129 N N . LYS A 1 143 ? -0.150 -3.430 -25.343 1.00 96.94 143 LYS A N 1
ATOM 1130 C CA . LYS A 1 143 ? -0.510 -4.352 -26.424 1.00 96.94 143 LYS A CA 1
ATOM 1131 C C . LYS A 1 143 ? 0.323 -5.635 -26.403 1.00 96.94 143 LYS A C 1
ATOM 1133 O O . LYS A 1 143 ? -0.225 -6.704 -26.650 1.00 96.94 143 LYS A O 1
ATOM 1138 N N . ARG A 1 144 ? 1.629 -5.541 -26.140 1.00 96.75 144 ARG A N 1
ATOM 1139 C CA . ARG A 1 144 ? 2.533 -6.700 -26.116 1.00 96.75 144 ARG A CA 1
ATOM 1140 C C . ARG A 1 144 ? 2.235 -7.644 -24.954 1.00 96.75 144 ARG A C 1
ATOM 1142 O O . ARG A 1 144 ? 2.228 -8.854 -25.157 1.00 96.75 144 ARG A O 1
ATOM 1149 N N . PHE A 1 145 ? 2.018 -7.098 -23.762 1.00 95.75 145 PHE A N 1
ATOM 1150 C CA . PHE A 1 145 ? 1.847 -7.879 -22.534 1.00 95.75 145 PHE A CA 1
ATOM 1151 C C . PHE A 1 145 ? 0.380 -8.161 -22.188 1.00 95.75 145 PHE A C 1
ATOM 1153 O O . PHE A 1 145 ? 0.110 -8.905 -21.252 1.00 95.75 145 PHE A O 1
ATOM 1160 N N . GLY A 1 146 ? -0.572 -7.600 -22.942 1.00 95.50 146 GLY A N 1
ATOM 1161 C CA . GLY A 1 146 ? -2.002 -7.800 -22.701 1.00 95.50 146 GLY A CA 1
ATOM 1162 C C . GLY A 1 146 ? -2.487 -7.151 -21.404 1.00 95.50 146 GLY A C 1
ATOM 1163 O O . GLY A 1 146 ? -3.405 -7.664 -20.771 1.00 95.50 146 GLY A O 1
ATOM 1164 N N . VAL A 1 147 ? -1.863 -6.043 -20.998 1.00 94.88 147 VAL A N 1
ATOM 1165 C CA . VAL A 1 147 ? -2.175 -5.333 -19.751 1.00 94.88 147 VAL A CA 1
ATOM 1166 C C . VAL A 1 147 ? -2.834 -3.984 -20.021 1.00 94.88 147 VAL A C 1
ATOM 1168 O O . VAL A 1 147 ? -2.705 -3.418 -21.106 1.00 94.88 147 VAL A O 1
ATOM 1171 N N . SER A 1 148 ? -3.546 -3.451 -19.028 1.00 95.50 148 SER A N 1
ATOM 1172 C CA . SER A 1 148 ? -4.139 -2.116 -19.127 1.00 95.50 148 SER A CA 1
ATOM 1173 C C . SER A 1 148 ? -3.054 -1.027 -19.114 1.00 95.50 148 SER A C 1
ATOM 1175 O O . SER A 1 148 ? -2.196 -1.059 -18.227 1.00 95.50 148 SER A O 1
ATOM 1177 N N . PRO A 1 149 ? -3.129 -0.006 -19.994 1.00 93.50 149 PRO A N 1
ATOM 1178 C CA . PRO A 1 149 ? -2.274 1.183 -19.927 1.00 93.50 149 PRO A CA 1
ATOM 1179 C C . PRO A 1 149 ? -2.288 1.885 -18.568 1.00 93.50 149 PRO A C 1
ATOM 1181 O O . PRO A 1 149 ? -1.308 2.531 -18.212 1.00 93.50 149 PRO A O 1
ATOM 1184 N N . ALA A 1 150 ? -3.382 1.745 -17.811 1.00 93.06 150 ALA A N 1
ATOM 1185 C CA . ALA A 1 150 ? -3.540 2.340 -16.488 1.00 93.06 150 ALA A CA 1
ATOM 1186 C C . ALA A 1 150 ? -2.481 1.873 -15.478 1.00 93.06 150 ALA A C 1
ATOM 1188 O O . ALA A 1 150 ? -2.217 2.596 -14.531 1.00 93.06 150 ALA A O 1
ATOM 1189 N N . LEU A 1 151 ? -1.851 0.709 -15.688 1.00 90.31 151 LEU A N 1
ATOM 1190 C CA . LEU A 1 151 ? -0.790 0.223 -14.801 1.00 90.31 151 LEU A CA 1
ATOM 1191 C C . LEU A 1 151 ? 0.464 1.106 -14.813 1.00 90.31 151 LEU A C 1
ATOM 1193 O O . LEU A 1 151 ? 1.240 1.055 -13.872 1.00 90.31 151 LEU A O 1
ATOM 1197 N N . PHE A 1 152 ? 0.697 1.881 -15.873 1.00 88.88 152 PHE A N 1
ATOM 1198 C CA . PHE A 1 152 ? 1.925 2.664 -16.031 1.00 88.88 152 PHE A CA 1
ATOM 1199 C C . PHE A 1 152 ? 1.848 4.081 -15.429 1.00 88.88 152 PHE A C 1
ATOM 1201 O O . PHE A 1 152 ? 2.770 4.865 -15.665 1.00 88.88 152 PHE A O 1
ATOM 1208 N N . PHE A 1 153 ? 0.768 4.427 -14.716 1.00 85.06 153 PHE A N 1
ATOM 1209 C CA . PHE A 1 153 ? 0.507 5.768 -14.175 1.00 85.06 153 PHE A CA 1
ATOM 1210 C C . PHE A 1 153 ? 0.432 5.785 -12.652 1.00 85.06 153 PHE A C 1
ATOM 1212 O O . PHE A 1 153 ? -0.056 4.789 -12.078 1.00 85.06 153 PHE A O 1
#

Secondary structure (DSSP, 8-state):
-HHHHHHHHHHHHHHHHHHHHHHHHHHHHH-GGGT---SHHHHHHHHHHHHHHHTTHHHHHHHHHHHHHHHHHHHTTSHHHHHHHHHHHT--HHHHHHHHHHHHTT--TTS-GGG-SHHHHHHHHH-SS--PPPHHHHHHHHHHHT--GGGG-

pLDDT: mean 88.28, std 10.63, range 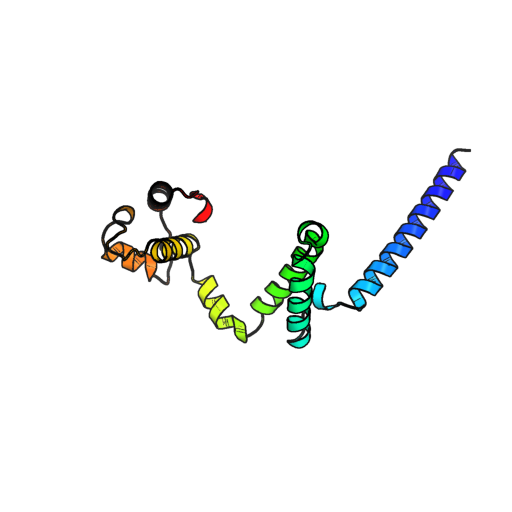[53.47, 97.75]

InterPro domains:
  IPR039060 Antitoxin HigA [PTHR40455] (21-153)